Protein AF-X1KRA5-F1 (afdb_monomer_lite)

Foldseek 3Di:
DEEEAEAEDEPCLVVVVVVLVVCVVPPDDHYAYEYEYQQYPPVVLVVQCVCCVVDVRYDYHYDNHHPPD

Radius of gyration: 11.91 Å; chains: 1; bounding box: 32×19×30 Å

InterPro domains:
  IPR001173 Glycosyltransferase 2-like [PF00535] (4-68)
  I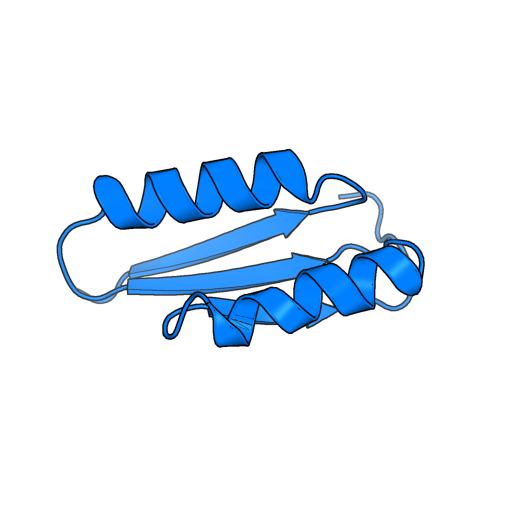PR029044 Nucleotide-diphospho-sugar transferases [G3DSA:3.90.550.10] (2-69)
  IPR029044 Nucleotide-diphospho-sugar transferases [SSF53448] (3-64)

Sequence (69 aa):
MQLSILLVTYLRLEKTLMCLDGIRKNTLGEFEVVLVDNGSPAEVQRKTKGLEKQFPWLTVYLLQKSDGL

pLDDT: mean 93.13, std 7.32, range [62.62, 98.38]

Structure (mmCIF, N/CA/C/O backbone):
data_AF-X1KRA5-F1
#
_entry.id   AF-X1KRA5-F1
#
loop_
_atom_site.group_PDB
_atom_site.id
_atom_site.type_symbol
_atom_site.label_atom_id
_atom_site.label_alt_id
_atom_site.label_comp_id
_atom_site.label_asym_id
_atom_site.label_entity_id
_atom_site.label_seq_id
_atom_site.pdbx_PDB_ins_code
_atom_site.Cartn_x
_atom_site.Cartn_y
_atom_site.Cartn_z
_atom_site.occupancy
_atom_site.B_iso_or_equiv
_atom_site.auth_seq_id
_atom_site.auth_comp_id
_atom_site.auth_asym_id
_atom_site.auth_atom_id
_atom_site.pdbx_PDB_model_num
ATOM 1 N N . MET A 1 1 ? -19.814 -7.966 9.901 1.00 62.62 1 MET A N 1
ATOM 2 C CA . MET A 1 1 ? -19.633 -8.080 8.438 1.00 62.62 1 MET A CA 1
ATOM 3 C C . MET A 1 1 ? -18.193 -7.702 8.161 1.00 62.62 1 MET A C 1
ATOM 5 O O . MET A 1 1 ? -17.798 -6.639 8.613 1.00 62.62 1 MET A O 1
ATOM 9 N N . GLN A 1 2 ? -17.422 -8.581 7.528 1.00 86.06 2 GLN A N 1
ATOM 10 C CA . GLN A 1 2 ? -16.009 -8.354 7.214 1.00 86.06 2 GLN A CA 1
ATOM 11 C C . GLN A 1 2 ? -15.907 -7.842 5.770 1.00 86.06 2 GLN A C 1
ATOM 13 O O . GLN A 1 2 ? -16.553 -8.410 4.888 1.00 86.06 2 GLN A O 1
ATOM 18 N N . LEU A 1 3 ? -15.169 -6.750 5.543 1.00 94.94 3 LEU A N 1
ATOM 19 C CA . LEU A 1 3 ? -15.005 -6.114 4.230 1.00 94.94 3 LEU A CA 1
ATOM 20 C C . LEU A 1 3 ? -13.581 -6.332 3.701 1.00 94.94 3 LEU A C 1
ATOM 22 O O . LEU A 1 3 ? -12.617 -5.943 4.353 1.00 94.94 3 LEU A O 1
ATOM 26 N N . SER A 1 4 ? -13.457 -6.868 2.489 1.00 96.75 4 SER A N 1
ATOM 27 C CA . SER A 1 4 ? -12.173 -6.990 1.788 1.00 96.75 4 SER A CA 1
ATOM 28 C C . SER A 1 4 ? -12.173 -6.083 0.559 1.00 96.75 4 SER A C 1
ATOM 30 O O . SER A 1 4 ? -13.062 -6.176 -0.290 1.00 96.75 4 SER A O 1
ATOM 32 N N . ILE A 1 5 ? -11.185 -5.193 0.458 1.00 97.31 5 ILE A N 1
ATOM 33 C CA . ILE A 1 5 ? -11.043 -4.247 -0.655 1.00 97.31 5 ILE A CA 1
ATOM 34 C C . ILE A 1 5 ? -9.872 -4.697 -1.530 1.00 97.31 5 ILE A C 1
ATOM 36 O O . ILE A 1 5 ? -8.732 -4.758 -1.073 1.00 97.31 5 ILE A O 1
ATOM 40 N N . LEU A 1 6 ? -10.140 -4.977 -2.805 1.00 97.19 6 LEU A N 1
ATOM 41 C CA . LEU A 1 6 ? -9.106 -5.279 -3.793 1.00 97.19 6 LEU A CA 1
ATOM 42 C C . LEU A 1 6 ? -8.717 -3.999 -4.540 1.00 97.19 6 LEU A C 1
ATOM 44 O O . LEU A 1 6 ? -9.565 -3.363 -5.165 1.00 97.19 6 LEU A O 1
ATOM 48 N N . LEU A 1 7 ? -7.435 -3.640 -4.502 1.00 95.69 7 LEU A N 1
ATOM 49 C CA . LEU A 1 7 ? -6.892 -2.488 -5.217 1.00 95.69 7 LEU A CA 1
ATOM 50 C C . LEU A 1 7 ? -5.829 -2.951 -6.213 1.00 95.69 7 LEU A C 1
ATOM 52 O O . LEU A 1 7 ? -4.909 -3.668 -5.836 1.00 95.69 7 LEU A O 1
ATOM 56 N N . VAL A 1 8 ? -5.908 -2.513 -7.468 1.00 94.69 8 VAL A N 1
ATOM 57 C CA . VAL A 1 8 ? -4.878 -2.792 -8.481 1.00 94.69 8 VAL A CA 1
ATOM 58 C C . VAL A 1 8 ? -4.115 -1.506 -8.785 1.00 94.69 8 VAL A C 1
ATOM 60 O O . VAL A 1 8 ? -4.716 -0.445 -8.950 1.00 94.69 8 VAL A O 1
ATOM 63 N N . THR A 1 9 ? -2.785 -1.580 -8.847 1.00 93.06 9 THR A N 1
ATOM 64 C CA . THR A 1 9 ? -1.919 -0.432 -9.145 1.00 93.06 9 THR A CA 1
ATOM 65 C C . THR A 1 9 ? -0.854 -0.770 -10.180 1.00 93.06 9 THR A C 1
ATOM 67 O O . THR A 1 9 ? -0.339 -1.882 -10.227 1.00 93.06 9 THR A O 1
ATOM 70 N N . TYR A 1 10 ? -0.466 0.232 -10.966 1.00 92.06 10 TYR A N 1
ATOM 71 C CA . TYR A 1 10 ? 0.688 0.187 -11.856 1.00 92.06 10 TYR A CA 1
ATOM 72 C C . TYR A 1 10 ? 1.334 1.573 -11.908 1.00 92.06 10 TYR A C 1
ATOM 74 O O . TYR A 1 10 ? 0.660 2.549 -12.239 1.00 92.06 10 TYR A O 1
ATOM 82 N N . LEU A 1 11 ? 2.618 1.683 -11.547 1.00 86.56 11 LEU A N 1
ATOM 83 C CA . LEU A 1 11 ? 3.410 2.930 -11.591 1.00 86.56 11 LEU A CA 1
ATOM 84 C C . LEU A 1 11 ? 2.846 4.147 -10.816 1.00 86.56 11 LEU A C 1
ATOM 86 O O . LEU A 1 11 ? 3.320 5.266 -11.000 1.00 86.56 11 LEU A O 1
ATOM 90 N N . ARG A 1 12 ? 1.851 3.976 -9.938 1.00 86.06 12 ARG A N 1
ATOM 91 C CA . ARG A 1 12 ? 1.092 5.090 -9.330 1.00 86.06 12 ARG A CA 1
AT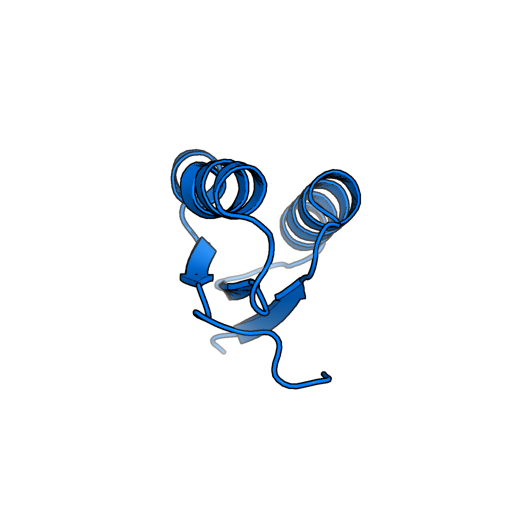OM 92 C C . ARG A 1 12 ? 1.200 5.166 -7.807 1.00 86.06 12 ARG A C 1
ATOM 94 O O . ARG A 1 12 ? 0.201 5.379 -7.130 1.00 86.06 12 ARG A O 1
ATOM 101 N N . LEU A 1 13 ? 2.415 5.055 -7.268 1.00 90.25 13 LEU A N 1
ATOM 102 C CA . LEU A 1 13 ? 2.654 4.988 -5.818 1.00 90.25 13 LEU A CA 1
ATOM 103 C C . LEU A 1 13 ? 1.996 6.132 -5.023 1.00 90.25 13 LEU A C 1
ATOM 105 O O . LEU A 1 13 ? 1.357 5.876 -4.009 1.00 90.25 13 LEU A O 1
ATOM 109 N N . GLU A 1 14 ? 2.101 7.376 -5.495 1.00 93.44 14 GLU A N 1
ATOM 110 C CA . GLU A 1 14 ? 1.501 8.536 -4.819 1.00 93.44 14 GLU A CA 1
ATOM 111 C C . GLU A 1 14 ? -0.030 8.436 -4.744 1.00 93.44 14 GLU A C 1
ATOM 113 O O . GLU A 1 14 ? -0.622 8.613 -3.682 1.00 93.44 14 GLU A O 1
ATOM 118 N N . LYS A 1 15 ? -0.682 8.063 -5.852 1.00 95.31 15 LYS A N 1
ATOM 119 C CA . LYS A 1 15 ? -2.142 7.889 -5.880 1.00 95.31 15 LYS A CA 1
ATOM 120 C C . LYS A 1 15 ? -2.580 6.703 -5.027 1.00 95.31 15 LYS A C 1
ATOM 122 O O . LYS A 1 15 ? -3.616 6.780 -4.373 1.00 95.31 15 LYS A O 1
ATOM 127 N N . THR A 1 16 ? -1.788 5.633 -5.006 1.00 96.06 16 THR A N 1
ATOM 128 C CA . THR A 1 16 ? -2.023 4.473 -4.141 1.00 96.06 16 THR A CA 1
ATOM 129 C C . THR A 1 16 ? -1.975 4.876 -2.670 1.00 96.06 16 THR A C 1
ATOM 131 O O . THR A 1 16 ? -2.886 4.528 -1.928 1.00 96.06 16 THR A O 1
ATOM 134 N N . LEU A 1 17 ? -0.994 5.684 -2.256 1.00 96.50 17 LEU A N 1
ATOM 135 C CA . LEU A 1 17 ? -0.919 6.225 -0.895 1.00 96.50 17 LEU A CA 1
ATOM 136 C C . LEU A 1 17 ? -2.139 7.081 -0.541 1.00 96.50 17 LEU A C 1
ATOM 138 O O . LEU A 1 17 ? -2.758 6.857 0.496 1.00 96.50 17 LEU A O 1
ATOM 142 N N . MET A 1 18 ? -2.533 8.007 -1.421 1.00 97.19 18 MET A N 1
ATOM 143 C CA . MET A 1 18 ? -3.733 8.826 -1.213 1.00 97.19 18 MET A CA 1
ATOM 144 C C . MET A 1 18 ? -5.000 7.972 -1.083 1.00 97.19 18 MET A C 1
ATOM 146 O O . MET A 1 18 ? -5.865 8.265 -0.258 1.00 97.19 18 MET A O 1
ATOM 150 N N . CYS A 1 19 ? -5.110 6.911 -1.884 1.00 97.12 19 CYS A N 1
ATOM 151 C CA . CYS A 1 19 ? -6.229 5.979 -1.827 1.00 97.12 19 CYS A CA 1
ATOM 152 C C . CYS A 1 19 ? -6.256 5.208 -0.501 1.00 97.12 19 CYS A C 1
ATOM 154 O O . CYS A 1 19 ? -7.291 5.185 0.163 1.00 97.12 19 CYS A O 1
ATOM 156 N N . LEU A 1 20 ? -5.117 4.653 -0.073 1.00 97.31 20 LEU A N 1
ATOM 157 C CA . LEU A 1 20 ? -4.981 3.951 1.207 1.00 97.31 20 LEU A CA 1
ATOM 158 C C . LEU A 1 20 ? -5.314 4.868 2.393 1.00 97.31 20 LEU A C 1
ATOM 160 O O . LEU A 1 20 ? -6.036 4.466 3.306 1.00 97.31 20 LEU A O 1
ATOM 164 N N . ASP A 1 21 ? -4.863 6.123 2.357 1.00 97.38 21 ASP A N 1
ATOM 165 C CA . ASP A 1 21 ? -5.231 7.127 3.356 1.00 97.38 21 ASP A CA 1
ATOM 166 C C . ASP A 1 21 ? -6.728 7.451 3.344 1.00 97.38 21 ASP A C 1
ATOM 168 O O . ASP A 1 21 ? -7.331 7.627 4.405 1.00 97.38 21 ASP A O 1
ATOM 172 N N . GLY A 1 22 ? -7.339 7.520 2.161 1.00 97.81 22 GLY A N 1
ATOM 173 C CA . GLY A 1 22 ? -8.779 7.691 1.999 1.00 97.81 22 GLY A CA 1
ATOM 174 C C . GLY A 1 22 ? -9.568 6.536 2.611 1.00 97.81 22 GLY A C 1
ATOM 175 O O . GLY A 1 22 ? -10.483 6.780 3.397 1.00 97.81 22 GLY A O 1
ATOM 176 N N . ILE A 1 23 ? -9.173 5.294 2.319 1.00 96.94 23 ILE A N 1
ATOM 177 C CA . ILE A 1 23 ? -9.780 4.083 2.886 1.00 96.94 23 ILE A CA 1
ATOM 178 C C . ILE A 1 23 ? -9.684 4.123 4.412 1.00 96.94 23 ILE A C 1
ATOM 180 O O . ILE A 1 23 ? -10.709 4.019 5.083 1.00 96.94 23 ILE A O 1
ATOM 184 N N . ARG A 1 24 ? -8.488 4.379 4.962 1.00 95.81 24 ARG A N 1
ATOM 185 C CA . ARG A 1 24 ? -8.259 4.481 6.412 1.00 95.81 24 ARG A CA 1
ATOM 186 C C . ARG A 1 24 ? -9.165 5.499 7.100 1.00 95.81 24 ARG A C 1
ATOM 188 O O . ARG A 1 24 ? -9.609 5.262 8.215 1.00 95.81 24 ARG A O 1
ATOM 195 N N . LYS A 1 25 ? -9.380 6.658 6.472 1.00 97.44 25 LYS A N 1
ATOM 196 C CA . LYS A 1 25 ? -10.132 7.774 7.068 1.00 97.44 25 LYS A CA 1
ATOM 197 C C . LYS A 1 25 ? -11.646 7.590 6.996 1.00 97.44 25 LYS A C 1
ATOM 199 O O . LYS A 1 25 ? -12.346 8.170 7.817 1.00 97.44 25 LYS A O 1
ATOM 204 N N . ASN A 1 26 ? -12.141 6.842 6.011 1.00 96.94 26 ASN A N 1
ATOM 205 C CA . ASN A 1 26 ? -13.569 6.812 5.680 1.00 96.94 26 ASN A CA 1
ATOM 206 C C . ASN A 1 26 ? -14.219 5.428 5.823 1.00 96.94 26 ASN A C 1
ATOM 208 O O . ASN A 1 26 ? -15.437 5.324 5.706 1.00 96.94 26 ASN A O 1
ATOM 212 N N . THR A 1 27 ? -13.443 4.373 6.078 1.00 94.94 27 THR A N 1
ATOM 213 C CA . THR A 1 27 ? -13.974 3.015 6.258 1.00 94.94 27 THR A CA 1
ATOM 214 C C . THR A 1 27 ? -14.083 2.710 7.746 1.00 94.94 27 THR A C 1
ATOM 216 O O . THR A 1 27 ? -13.076 2.661 8.450 1.00 94.94 27 THR A O 1
ATOM 219 N N . LEU A 1 28 ? -15.312 2.533 8.233 1.00 92.50 28 LEU A N 1
ATOM 220 C CA . LEU A 1 28 ? -15.590 2.155 9.619 1.00 92.50 28 LEU A CA 1
ATOM 221 C C . LEU A 1 28 ? -15.711 0.632 9.745 1.00 92.50 28 LEU A C 1
ATOM 223 O O . LEU A 1 28 ? -16.302 -0.018 8.884 1.00 92.50 28 LEU A O 1
ATOM 227 N N . GLY A 1 29 ? -15.220 0.084 10.857 1.0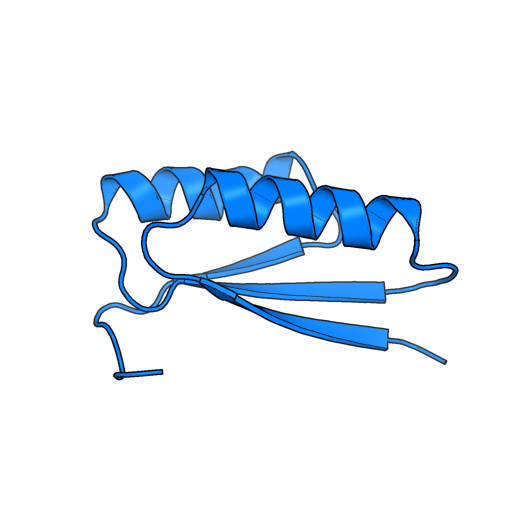0 91.94 29 GLY A N 1
ATOM 228 C CA . GLY A 1 29 ? -15.268 -1.351 11.149 1.00 91.94 29 GLY A CA 1
ATOM 229 C C . GLY A 1 29 ? -14.026 -2.113 10.687 1.00 91.94 29 GLY A C 1
ATOM 230 O O . GLY A 1 29 ? -13.011 -1.521 10.328 1.00 91.94 29 GLY A O 1
ATOM 231 N N . GLU A 1 30 ? -14.100 -3.440 10.752 1.00 95.19 30 GLU A N 1
ATOM 232 C CA . GLU A 1 30 ? -13.000 -4.326 10.372 1.00 95.19 30 GLU A CA 1
ATOM 233 C C . GLU A 1 30 ? -12.935 -4.493 8.852 1.00 95.19 30 GLU A C 1
ATOM 235 O O . GLU A 1 30 ? -13.907 -4.906 8.210 1.00 95.19 30 GLU A O 1
ATOM 240 N N . PHE A 1 31 ? -11.771 -4.186 8.283 1.00 96.44 31 PHE A N 1
ATOM 241 C CA . PHE A 1 31 ? -11.500 -4.368 6.866 1.00 96.44 31 PHE A CA 1
ATOM 242 C C . PHE A 1 31 ? -10.054 -4.790 6.620 1.00 96.44 31 PHE A C 1
ATOM 244 O O . PHE A 1 31 ? -9.164 -4.558 7.440 1.00 96.44 31 PHE A O 1
ATOM 251 N N . GLU A 1 32 ? -9.830 -5.358 5.444 1.00 97.44 32 GLU A N 1
ATOM 252 C CA . GLU A 1 32 ? -8.506 -5.597 4.882 1.00 97.44 32 GLU A CA 1
ATOM 253 C C . GLU A 1 32 ? -8.411 -4.995 3.480 1.00 97.44 32 GLU A C 1
ATOM 255 O O . GLU A 1 32 ? -9.415 -4.824 2.778 1.00 97.44 32 GLU A O 1
ATOM 260 N N . VAL A 1 33 ? -7.186 -4.692 3.058 1.00 98.19 33 VAL A N 1
ATOM 261 C CA . VAL A 1 33 ? -6.900 -4.290 1.683 1.00 98.19 33 VAL A CA 1
ATOM 262 C C . VAL A 1 33 ? -5.883 -5.240 1.082 1.00 98.19 33 VAL A C 1
ATOM 264 O O . VAL A 1 33 ? -4.801 -5.444 1.631 1.00 98.19 33 VAL A O 1
ATOM 267 N N . VAL A 1 34 ? -6.213 -5.775 -0.088 1.00 98.19 34 VAL A N 1
ATOM 268 C CA . VAL A 1 34 ? -5.289 -6.540 -0.921 1.00 98.19 34 VAL A CA 1
ATOM 269 C C . VAL A 1 34 ? -4.880 -5.650 -2.088 1.00 98.19 34 VAL A C 1
ATOM 271 O O . VAL A 1 34 ? -5.689 -5.341 -2.961 1.00 98.19 34 VAL A O 1
ATOM 274 N N . LEU A 1 35 ? -3.627 -5.203 -2.092 1.00 97.62 35 LEU A N 1
ATOM 275 C CA . LEU A 1 35 ? -3.053 -4.384 -3.152 1.00 97.62 35 LEU A CA 1
ATOM 276 C C . LEU A 1 35 ? -2.268 -5.263 -4.123 1.00 97.62 35 LEU A C 1
ATOM 27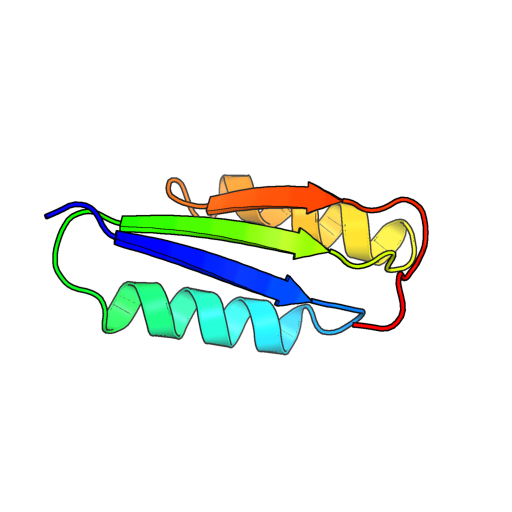8 O O . LEU A 1 35 ? -1.273 -5.879 -3.751 1.00 97.62 35 LEU A O 1
ATOM 282 N N . VAL A 1 36 ? -2.685 -5.278 -5.381 1.00 96.88 36 VAL A N 1
ATOM 283 C CA . VAL A 1 36 ? -2.020 -6.000 -6.463 1.00 96.88 36 VAL A CA 1
ATOM 284 C C . VAL A 1 36 ? -1.247 -5.004 -7.322 1.00 96.88 36 VAL A C 1
ATOM 286 O O . VAL A 1 36 ? -1.831 -4.163 -8.005 1.00 96.88 36 VAL A O 1
ATOM 289 N N . ASP A 1 37 ? 0.079 -5.085 -7.292 1.00 95.94 37 ASP A N 1
ATOM 290 C CA . ASP A 1 37 ? 0.946 -4.372 -8.226 1.00 95.94 37 ASP A CA 1
ATOM 291 C C . ASP A 1 37 ? 1.015 -5.151 -9.546 1.00 95.94 37 ASP A C 1
ATOM 293 O O . ASP A 1 37 ? 1.569 -6.251 -9.608 1.00 95.94 37 ASP A O 1
ATOM 297 N N . ASN A 1 38 ? 0.435 -4.580 -10.601 1.00 95.12 38 ASN A N 1
ATOM 298 C CA . ASN A 1 38 ? 0.274 -5.195 -11.917 1.00 95.12 38 ASN A CA 1
ATOM 299 C C . ASN A 1 38 ? 1.557 -5.093 -12.767 1.00 95.12 38 ASN A C 1
ATOM 301 O O . ASN A 1 38 ? 1.546 -4.552 -13.873 1.00 95.12 38 ASN A O 1
ATOM 305 N N . GLY A 1 39 ? 2.685 -5.560 -12.228 1.00 93.75 39 GLY A N 1
ATOM 306 C CA . GLY A 1 39 ? 3.945 -5.662 -12.968 1.00 93.75 39 GLY A CA 1
ATOM 307 C C . GLY A 1 39 ? 4.718 -4.355 -13.127 1.00 93.75 39 GLY A C 1
ATOM 308 O O . GLY A 1 39 ? 5.358 -4.151 -14.158 1.00 93.75 39 GLY A O 1
ATOM 309 N N . SER A 1 40 ? 4.673 -3.453 -12.141 1.00 93.56 40 SER A N 1
ATOM 310 C CA . SER A 1 40 ? 5.516 -2.248 -12.144 1.00 93.56 40 SER A CA 1
ATOM 311 C C . SER A 1 40 ? 7.017 -2.603 -12.155 1.00 93.56 40 SER A C 1
ATOM 313 O O . SER A 1 40 ? 7.407 -3.686 -11.717 1.00 93.56 40 SER A O 1
ATOM 315 N N . PRO A 1 41 ? 7.908 -1.682 -12.571 1.00 93.75 41 PRO A N 1
ATOM 316 C CA . PRO A 1 41 ? 9.351 -1.866 -12.446 1.00 93.75 41 PRO A CA 1
ATOM 317 C C . PRO A 1 41 ? 9.781 -2.190 -11.010 1.00 93.75 41 PRO A C 1
ATOM 319 O O . PRO A 1 41 ? 9.208 -1.680 -10.045 1.00 93.75 41 PRO A O 1
ATOM 322 N N . ALA A 1 42 ? 10.855 -2.970 -10.866 1.00 91.81 42 ALA A N 1
ATOM 323 C CA . ALA A 1 42 ? 11.317 -3.500 -9.581 1.00 91.81 42 ALA A CA 1
ATOM 324 C C . ALA A 1 42 ? 11.533 -2.432 -8.491 1.00 91.81 42 ALA A C 1
ATOM 326 O O . ALA A 1 42 ? 11.270 -2.680 -7.316 1.00 91.81 42 ALA A O 1
ATOM 327 N N . GLU A 1 43 ? 11.999 -1.230 -8.849 1.00 93.31 43 GLU A N 1
ATOM 328 C CA . GLU A 1 43 ? 12.142 -0.137 -7.879 1.00 93.31 43 GLU A CA 1
ATOM 329 C C . GLU A 1 43 ? 10.794 0.289 -7.287 1.00 93.31 43 GLU A C 1
ATOM 331 O O . GLU A 1 43 ? 10.688 0.495 -6.076 1.00 93.31 43 GLU A O 1
ATOM 336 N N . VAL A 1 44 ? 9.764 0.381 -8.127 1.00 93.81 44 VAL A N 1
ATOM 337 C CA . VAL A 1 44 ? 8.408 0.726 -7.699 1.00 93.81 44 VAL A CA 1
ATOM 338 C C . VAL A 1 44 ? 7.836 -0.401 -6.855 1.00 93.81 44 VAL A C 1
ATOM 340 O O . VAL A 1 44 ? 7.366 -0.128 -5.760 1.00 93.81 44 VAL A O 1
ATOM 343 N N . GLN A 1 45 ? 7.989 -1.659 -7.274 1.00 94.50 45 GLN A N 1
ATOM 344 C CA . GLN A 1 45 ? 7.511 -2.809 -6.502 1.00 94.50 45 GLN A CA 1
ATOM 345 C C . GLN A 1 45 ? 8.132 -2.899 -5.104 1.00 94.50 45 GLN A C 1
ATOM 347 O O . GLN A 1 45 ? 7.428 -3.206 -4.143 1.00 94.50 45 GLN A O 1
ATOM 352 N N . ARG A 1 46 ? 9.425 -2.571 -4.950 1.00 95.94 46 ARG A N 1
ATOM 353 C CA . ARG A 1 46 ? 10.057 -2.479 -3.621 1.00 95.94 46 ARG A CA 1
ATOM 354 C C . ARG A 1 46 ? 9.379 -1.429 -2.743 1.00 95.94 46 ARG A C 1
ATOM 356 O O . ARG A 1 46 ? 9.155 -1.682 -1.560 1.00 95.94 46 ARG A O 1
ATOM 363 N N . LYS A 1 47 ? 9.040 -0.266 -3.310 1.00 95.81 47 LYS A N 1
ATOM 364 C CA . LYS A 1 47 ? 8.317 0.795 -2.592 1.00 95.81 47 LYS A CA 1
ATOM 365 C C . LYS A 1 47 ? 6.883 0.362 -2.271 1.00 95.81 47 LYS A C 1
ATOM 367 O O . LYS A 1 47 ? 6.474 0.509 -1.125 1.00 95.81 47 LYS A O 1
ATOM 372 N N . THR A 1 48 ? 6.168 -0.237 -3.230 1.00 95.94 48 THR A N 1
ATOM 373 C CA . THR A 1 48 ? 4.811 -0.780 -3.048 1.00 95.94 48 THR A CA 1
ATOM 374 C C . THR A 1 48 ? 4.787 -1.816 -1.920 1.00 95.94 48 THR A C 1
ATOM 376 O O . THR A 1 48 ? 3.977 -1.704 -1.007 1.00 95.94 48 THR A O 1
ATOM 379 N N . LYS A 1 49 ? 5.715 -2.783 -1.910 1.00 96.62 49 LYS A N 1
ATOM 380 C CA . LYS A 1 49 ? 5.804 -3.803 -0.850 1.00 96.62 49 LYS A CA 1
ATOM 381 C C . LYS A 1 49 ? 6.145 -3.203 0.514 1.00 96.62 49 LYS A C 1
ATOM 383 O O . LYS A 1 49 ? 5.669 -3.678 1.539 1.00 96.62 49 LYS A O 1
ATOM 388 N N . GLY A 1 50 ? 6.931 -2.127 0.535 1.00 96.69 50 GLY A N 1
ATOM 389 C CA . GLY A 1 50 ? 7.250 -1.387 1.755 1.00 96.69 50 GLY A CA 1
ATOM 390 C C . GLY A 1 50 ? 6.030 -0.802 2.477 1.00 96.69 50 GLY A C 1
ATOM 391 O O . GLY A 1 50 ? 6.117 -0.569 3.682 1.00 96.69 50 GLY A O 1
ATOM 392 N N . LEU A 1 51 ? 4.901 -0.613 1.784 1.00 96.31 51 LEU A N 1
ATOM 393 C CA . LEU A 1 51 ? 3.674 -0.057 2.361 1.00 96.31 51 LEU A CA 1
ATOM 394 C C . LEU A 1 51 ? 3.046 -0.947 3.442 1.00 96.31 51 LEU A C 1
ATOM 396 O O . LEU A 1 51 ? 2.406 -0.416 4.345 1.00 96.31 51 LEU A O 1
ATOM 400 N N . GLU A 1 52 ? 3.281 -2.263 3.426 1.00 97.12 52 GLU A N 1
ATOM 401 C CA . GLU A 1 52 ? 2.801 -3.177 4.482 1.00 97.12 52 GLU A CA 1
ATOM 402 C C . GLU A 1 52 ? 3.323 -2.779 5.871 1.00 97.12 52 GLU A C 1
ATOM 404 O O . GLU A 1 52 ? 2.669 -3.001 6.883 1.00 97.12 52 GLU A O 1
ATOM 409 N N . LYS A 1 53 ? 4.487 -2.116 5.935 1.00 96.62 53 LYS A N 1
ATOM 410 C CA . LYS A 1 53 ? 5.046 -1.607 7.197 1.00 96.62 53 LYS A CA 1
ATOM 411 C C . LYS A 1 53 ? 4.266 -0.417 7.754 1.00 96.62 53 LYS A C 1
ATOM 413 O O . LYS A 1 53 ? 4.337 -0.149 8.949 1.00 96.62 53 LYS A O 1
ATOM 418 N N . GLN A 1 54 ? 3.586 0.329 6.887 1.00 95.81 54 GLN A N 1
ATOM 419 C CA . GLN A 1 54 ? 2.843 1.536 7.243 1.00 95.81 54 GLN A CA 1
ATOM 420 C C . GLN A 1 54 ? 1.360 1.245 7.498 1.00 95.81 54 GLN A C 1
ATOM 422 O O . GLN A 1 54 ? 0.731 1.933 8.302 1.00 95.81 54 GLN A O 1
ATOM 427 N N . PHE A 1 55 ? 0.808 0.231 6.831 1.00 96.44 55 PHE A N 1
ATOM 428 C CA . PHE A 1 55 ? -0.607 -0.122 6.890 1.00 96.44 55 PHE A CA 1
ATOM 429 C C . PHE A 1 55 ? -0.765 -1.581 7.351 1.00 96.44 55 PHE A C 1
ATOM 431 O O . PHE A 1 55 ? -0.686 -2.485 6.52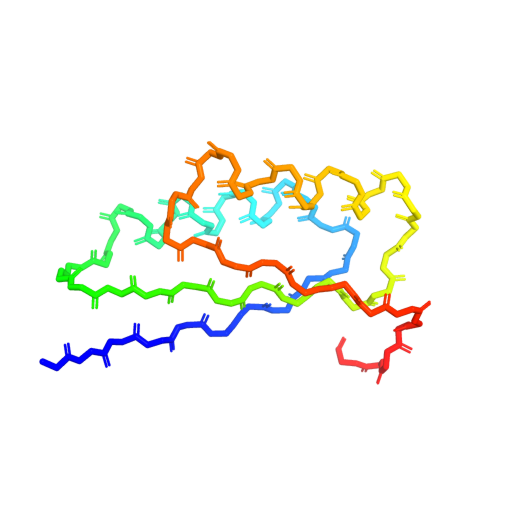5 1.00 96.44 55 PHE A O 1
ATOM 438 N N . PRO A 1 56 ? -1.022 -1.836 8.650 1.00 95.00 56 PRO A N 1
ATOM 439 C CA . PRO A 1 56 ? -1.121 -3.199 9.190 1.00 95.00 56 PRO A CA 1
ATOM 440 C C . PRO A 1 56 ? -2.243 -4.061 8.589 1.00 95.00 56 PRO A C 1
ATOM 442 O O . PRO A 1 56 ? -2.197 -5.280 8.687 1.00 95.00 56 PRO A O 1
ATOM 445 N N . TRP A 1 57 ? -3.253 -3.432 7.985 1.00 96.19 57 TRP A N 1
ATOM 446 C CA . TRP A 1 57 ? -4.393 -4.074 7.316 1.00 96.19 57 TRP A CA 1
ATOM 447 C C . TRP A 1 57 ? -4.171 -4.288 5.807 1.00 96.19 57 TRP A C 1
ATOM 449 O O . TRP A 1 57 ? -5.098 -4.676 5.096 1.00 96.19 57 TRP A O 1
ATOM 459 N N . LEU A 1 58 ? -2.971 -3.992 5.296 1.00 98.12 58 LEU A N 1
ATOM 460 C CA . LEU A 1 58 ? -2.620 -4.084 3.881 1.00 98.12 58 LEU A CA 1
ATOM 461 C C . LEU A 1 58 ? -1.781 -5.334 3.604 1.00 98.12 58 LEU A C 1
ATOM 463 O O . LEU A 1 58 ? -0.729 -5.525 4.207 1.00 98.12 58 LEU A O 1
ATOM 467 N N . THR A 1 59 ? -2.195 -6.113 2.608 1.00 98.38 59 THR A N 1
ATOM 468 C CA . THR A 1 59 ? -1.382 -7.172 1.997 1.00 98.38 59 THR A CA 1
ATOM 469 C C . THR A 1 59 ? -1.060 -6.800 0.555 1.00 98.38 59 THR A C 1
ATOM 471 O O . THR A 1 59 ? -1.949 -6.420 -0.203 1.00 98.38 59 THR A O 1
ATOM 474 N N . VAL A 1 60 ? 0.205 -6.918 0.154 1.00 97.94 60 VAL A N 1
ATOM 475 C CA . VAL A 1 60 ? 0.694 -6.553 -1.180 1.00 97.94 60 VAL A CA 1
ATOM 476 C C . VAL A 1 60 ? 1.136 -7.788 -1.962 1.00 97.94 60 VAL A C 1
ATOM 478 O O . VAL A 1 60 ? 2.077 -8.488 -1.566 1.00 97.94 60 VAL A O 1
ATOM 481 N N . TYR A 1 61 ? 0.516 -7.984 -3.125 1.00 96.94 61 TYR A N 1
ATOM 482 C CA . TYR A 1 61 ? 0.890 -8.966 -4.141 1.00 96.94 61 TYR A CA 1
ATOM 483 C C . TYR A 1 61 ? 1.560 -8.274 -5.328 1.00 96.94 61 TYR A C 1
ATOM 485 O O . TYR A 1 61 ? 1.091 -7.245 -5.803 1.00 96.94 61 TYR A O 1
ATOM 493 N N . LEU A 1 62 ? 2.662 -8.844 -5.813 1.00 95.88 62 LEU A N 1
ATOM 494 C CA . LEU A 1 62 ? 3.439 -8.303 -6.927 1.00 95.8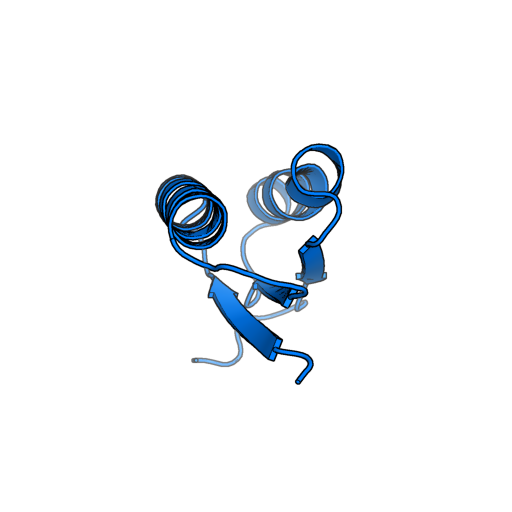8 62 LEU A CA 1
ATOM 495 C C . LEU A 1 62 ? 3.361 -9.266 -8.111 1.00 95.88 62 LEU A C 1
ATOM 497 O O . LEU A 1 62 ? 3.784 -10.418 -7.995 1.00 95.88 62 LEU A O 1
ATOM 501 N N . LEU A 1 63 ? 2.852 -8.799 -9.247 1.00 93.56 63 LEU A N 1
ATOM 502 C CA . LEU A 1 63 ? 2.877 -9.565 -10.489 1.00 93.56 63 LEU A CA 1
ATOM 503 C C . LEU A 1 63 ? 4.223 -9.387 -11.201 1.00 93.56 63 LEU A C 1
ATOM 505 O O . LEU A 1 63 ? 4.865 -8.340 -11.113 1.00 93.56 63 LEU A O 1
ATOM 509 N N . GLN A 1 64 ? 4.664 -10.431 -11.905 1.00 85.19 64 GLN A N 1
ATOM 510 C CA . GLN A 1 64 ? 5.931 -10.426 -12.653 1.00 85.19 64 GLN A CA 1
ATOM 511 C C . GLN A 1 64 ? 5.825 -9.665 -13.981 1.00 85.19 64 GLN A C 1
ATOM 513 O O . GLN A 1 64 ? 6.819 -9.147 -14.482 1.00 85.19 64 GLN A O 1
ATOM 518 N N . LYS A 1 65 ? 4.621 -9.596 -14.555 1.00 81.44 65 LYS A N 1
ATOM 519 C CA . LYS A 1 65 ? 4.314 -8.849 -15.774 1.00 81.44 65 LYS A CA 1
ATOM 520 C C . LYS A 1 65 ? 3.000 -8.099 -15.590 1.00 81.44 65 LYS A C 1
ATOM 522 O O . LYS A 1 65 ? 2.205 -8.463 -14.728 1.00 81.44 65 LYS A O 1
ATOM 527 N N . SER A 1 66 ? 2.786 -7.078 -16.412 1.00 78.62 66 SER A N 1
ATOM 528 C CA . SER A 1 66 ? 1.481 -6.432 -16.500 1.00 78.62 66 SER A CA 1
ATOM 529 C C . SER A 1 66 ? 0.521 -7.309 -17.298 1.00 78.62 66 SER A C 1
ATOM 531 O O . SER A 1 66 ? 0.839 -7.714 -18.418 1.00 78.62 66 SER A O 1
ATOM 533 N N . ASP A 1 67 ? -0.646 -7.585 -16.724 1.00 76.88 67 ASP A N 1
ATOM 534 C CA . ASP A 1 67 ? -1.697 -8.407 -17.331 1.00 76.88 67 ASP A CA 1
ATOM 535 C C . ASP A 1 67 ? -2.776 -7.572 -18.057 1.00 76.88 67 ASP A C 1
ATOM 537 O O . ASP A 1 67 ? -3.837 -8.085 -18.399 1.00 76.88 67 ASP A O 1
ATOM 541 N N . GLY A 1 68 ? -2.515 -6.287 -18.340 1.00 72.19 68 GLY A N 1
ATOM 542 C CA . GLY A 1 68 ? -3.398 -5.440 -19.165 1.00 72.19 68 GLY A CA 1
ATOM 543 C C . GLY A 1 68 ? -4.684 -4.940 -18.489 1.00 72.19 68 GLY A C 1
ATOM 544 O O . GLY A 1 68 ? -5.535 -4.376 -19.175 1.00 72.19 68 GLY A O 1
ATOM 545 N N . LEU A 1 69 ? -4.811 -5.142 -17.173 1.00 62.81 69 LEU A N 1
ATOM 546 C CA . LEU A 1 69 ? -5.836 -4.558 -16.294 1.00 62.81 69 LEU A CA 1
ATOM 547 C C . LEU A 1 69 ? -5.603 -3.067 -16.015 1.00 62.81 69 LEU A C 1
ATOM 549 O O . LEU A 1 69 ? -4.425 -2.692 -15.787 1.00 62.81 69 LEU A O 1
#

Organism: NCBI:txid412755

Secondary structure (DSSP, 8-state):
--EEEEEEESS-HHHHHHHHHHHHHH--SSEEEEEEE-S--HHHHHHHHHGGGT-TTEEEEE-SS----